Protein AF-A0A3M2RHX5-F1 (afdb_monomer_lite)

Structure (mmCIF, N/CA/C/O backbone):
data_AF-A0A3M2RHX5-F1
#
_entry.id   AF-A0A3M2RHX5-F1
#
loop_
_atom_site.group_PDB
_atom_site.id
_atom_site.type_symbol
_atom_site.label_atom_id
_atom_site.label_alt_id
_atom_site.label_comp_id
_atom_site.label_asym_id
_atom_site.label_entity_id
_atom_site.label_seq_id
_atom_site.pdbx_PDB_ins_code
_atom_site.Cartn_x
_atom_site.Cartn_y
_atom_site.Cartn_z
_atom_site.occupancy
_atom_site.B_iso_or_equiv
_atom_site.auth_seq_id
_atom_site.auth_comp_id
_atom_site.auth_asym_id
_atom_site.auth_atom_id
_atom_site.pdbx_PDB_model_num
ATOM 1 N N . MET A 1 1 ? -12.729 7.771 15.298 1.00 84.00 1 MET A N 1
ATOM 2 C CA . MET A 1 1 ? -12.762 7.543 13.837 1.00 84.00 1 MET A CA 1
ATOM 3 C C . MET A 1 1 ? -11.382 7.856 13.287 1.00 84.00 1 MET A C 1
ATOM 5 O O . MET A 1 1 ? -10.830 8.876 13.681 1.00 84.00 1 MET A O 1
ATOM 9 N N . ALA A 1 2 ? -10.827 6.993 12.439 1.00 89.31 2 ALA A N 1
ATOM 10 C CA . ALA A 1 2 ? -9.492 7.136 11.868 1.00 89.31 2 ALA A CA 1
ATOM 11 C C . ALA A 1 2 ? -9.516 6.883 10.355 1.00 89.31 2 ALA A C 1
ATOM 13 O O . ALA A 1 2 ? -10.134 5.928 9.884 1.00 89.31 2 ALA A O 1
ATOM 14 N N . PHE A 1 3 ? -8.825 7.738 9.606 1.00 90.75 3 PHE A N 1
ATOM 15 C CA . PHE A 1 3 ? -8.660 7.626 8.161 1.00 90.75 3 PHE A CA 1
ATOM 16 C C . PHE A 1 3 ? -7.204 7.842 7.790 1.00 90.75 3 PHE A C 1
ATOM 18 O O . PHE A 1 3 ? -6.525 8.665 8.404 1.00 90.75 3 PHE A O 1
ATOM 25 N N . GLY A 1 4 ? -6.742 7.152 6.752 1.00 89.94 4 GLY A N 1
ATOM 26 C CA . GLY A 1 4 ? -5.399 7.366 6.231 1.00 89.94 4 GLY A CA 1
ATOM 27 C C . GLY A 1 4 ? -5.294 7.034 4.751 1.00 89.94 4 GLY A C 1
ATOM 28 O O . GLY A 1 4 ? -5.927 6.101 4.269 1.00 89.94 4 GLY A O 1
ATOM 29 N N . ILE A 1 5 ? -4.475 7.805 4.036 1.00 90.44 5 ILE A N 1
ATOM 30 C CA . ILE A 1 5 ? -4.220 7.654 2.598 1.00 90.44 5 ILE A CA 1
ATOM 31 C C . ILE A 1 5 ? -2.762 7.247 2.410 1.00 90.44 5 ILE A C 1
ATOM 33 O O . ILE A 1 5 ? -1.889 7.749 3.124 1.00 90.44 5 ILE A O 1
ATOM 37 N N . SER A 1 6 ? -2.483 6.373 1.439 1.00 89.44 6 SER A N 1
ATOM 38 C CA . SER A 1 6 ? -1.117 5.923 1.143 1.00 89.44 6 SER A CA 1
ATOM 39 C C . SER A 1 6 ? -0.450 5.334 2.403 1.00 89.44 6 SER A C 1
ATOM 41 O O . SER A 1 6 ? -1.081 4.552 3.116 1.00 89.44 6 SER A O 1
ATOM 43 N N . SER A 1 7 ? 0.787 5.717 2.725 1.00 90.56 7 SER A N 1
ATOM 44 C CA . SER A 1 7 ? 1.500 5.284 3.936 1.00 90.56 7 SER A CA 1
ATOM 45 C C . SER A 1 7 ? 0.747 5.585 5.237 1.00 90.56 7 SER A C 1
ATOM 47 O O . SER A 1 7 ? 0.762 4.761 6.147 1.00 90.56 7 SER A O 1
ATOM 49 N N . GLY A 1 8 ? 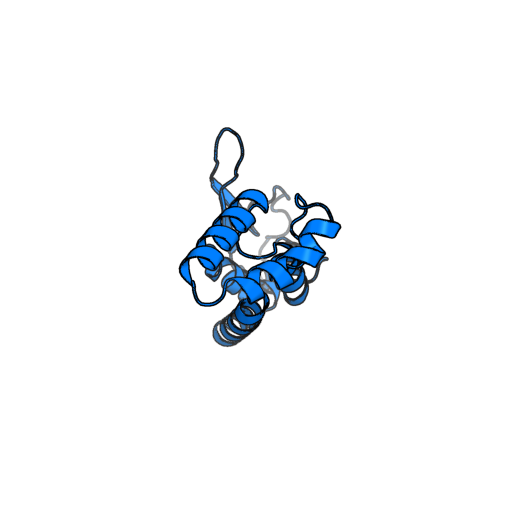0.023 6.705 5.320 1.00 91.31 8 GLY A N 1
ATOM 50 C CA . GLY A 1 8 ? -0.810 7.021 6.486 1.00 91.31 8 GLY A CA 1
ATOM 51 C C . GLY A 1 8 ? -1.967 6.035 6.668 1.00 91.31 8 GLY A C 1
ATOM 52 O O . GLY A 1 8 ? -2.335 5.713 7.793 1.00 91.31 8 GLY A O 1
ATOM 53 N N . GLY A 1 9 ? -2.505 5.502 5.567 1.00 91.75 9 GLY A N 1
ATOM 54 C CA . GLY A 1 9 ? -3.502 4.430 5.602 1.00 91.75 9 GLY A CA 1
ATOM 55 C C . GLY A 1 9 ? -2.932 3.135 6.165 1.00 91.75 9 GLY A C 1
ATOM 56 O O . GLY A 1 9 ? -3.573 2.486 6.984 1.00 91.75 9 GLY A O 1
ATOM 57 N N . LEU A 1 10 ? -1.696 2.799 5.795 1.00 91.56 10 LEU A N 1
ATOM 58 C CA . LEU A 1 10 ? -1.008 1.623 6.323 1.00 91.56 10 LEU A CA 1
ATOM 59 C C . LEU A 1 10 ? -0.728 1.740 7.829 1.00 91.56 10 LEU A C 1
ATOM 61 O O . LEU A 1 10 ? -0.952 0.777 8.557 1.00 91.56 10 LEU A O 1
ATOM 65 N N . ILE A 1 11 ? -0.318 2.921 8.303 1.00 92.62 11 ILE A N 1
ATOM 66 C CA . ILE A 1 11 ? -0.121 3.197 9.737 1.00 92.62 11 ILE A CA 1
ATOM 67 C C . ILE A 1 11 ? -1.436 3.028 10.501 1.00 92.62 11 ILE A C 1
ATOM 69 O O . ILE A 1 11 ? -1.488 2.286 11.477 1.00 92.62 11 ILE A O 1
ATOM 73 N N . VAL A 1 12 ? -2.517 3.657 10.027 1.00 91.31 12 VAL A N 1
ATOM 74 C CA . VAL A 1 12 ? -3.850 3.506 10.632 1.00 91.31 12 VAL A CA 1
ATOM 75 C C . VAL A 1 12 ? -4.276 2.035 10.636 1.00 91.31 12 VAL A C 1
ATOM 77 O O . VAL A 1 12 ? -4.777 1.538 11.642 1.00 91.31 12 VAL A O 1
ATOM 80 N N . ALA A 1 13 ? -4.046 1.312 9.542 1.00 89.19 13 ALA A N 1
ATOM 81 C CA . ALA A 1 13 ? -4.354 -0.107 9.472 1.00 89.19 13 ALA A CA 1
ATOM 82 C C . ALA A 1 13 ? -3.571 -0.915 10.522 1.00 89.19 13 ALA A C 1
ATOM 84 O O . ALA A 1 13 ? -4.186 -1.709 11.223 1.00 89.19 13 ALA A O 1
ATOM 85 N N . ASP A 1 14 ? -2.263 -0.707 10.699 1.00 90.44 14 ASP A N 1
ATOM 86 C CA . ASP A 1 14 ? -1.463 -1.445 11.696 1.00 90.44 14 ASP A CA 1
ATOM 87 C C . ASP A 1 14 ? -1.911 -1.143 13.133 1.00 90.44 14 ASP A C 1
ATOM 89 O O . ASP A 1 14 ? -2.145 -2.066 13.919 1.00 90.44 14 ASP A O 1
ATOM 93 N N . MET A 1 15 ? -2.163 0.131 13.448 1.00 89.62 15 MET A N 1
ATOM 94 C CA . MET A 1 15 ? -2.648 0.546 14.769 1.00 89.62 15 MET A CA 1
ATOM 95 C C . MET A 1 15 ? -3.945 -0.167 15.166 1.00 89.62 15 MET A C 1
ATOM 97 O O . MET A 1 15 ? -4.114 -0.604 16.306 1.00 89.62 15 MET A O 1
ATOM 101 N N . PHE A 1 16 ? -4.879 -0.310 14.226 1.00 86.88 16 PHE A N 1
ATOM 102 C CA . PHE A 1 16 ? -6.205 -0.840 14.533 1.00 86.88 16 PHE A CA 1
ATOM 103 C C . PHE A 1 16 ? -6.359 -2.338 14.239 1.00 86.88 16 PHE A C 1
ATOM 105 O O . PHE A 1 16 ? -7.152 -2.990 14.916 1.00 86.88 16 PHE A O 1
ATOM 112 N N . ILE A 1 17 ? -5.595 -2.910 13.303 1.00 81.56 17 ILE A N 1
ATOM 113 C CA . ILE A 1 17 ? -5.591 -4.354 12.993 1.00 81.56 17 ILE A CA 1
ATOM 114 C C . ILE A 1 17 ? -4.670 -5.122 13.938 1.00 81.56 17 ILE A C 1
ATOM 116 O O . ILE A 1 17 ? -5.044 -6.192 14.420 1.00 81.56 17 ILE A O 1
ATOM 120 N N . ASN A 1 18 ? -3.473 -4.598 14.192 1.00 84.62 18 ASN A N 1
ATOM 121 C CA . ASN A 1 18 ? -2.454 -5.268 14.997 1.00 84.62 18 ASN A CA 1
ATOM 122 C C . ASN A 1 18 ? -2.353 -4.707 16.420 1.00 84.62 18 ASN A C 1
ATOM 124 O O . ASN A 1 18 ? -1.768 -5.361 17.278 1.00 84.62 18 ASN A O 1
ATOM 128 N N . GLY A 1 19 ? -2.967 -3.554 16.697 1.00 87.00 19 GLY A N 1
ATOM 129 C CA . GLY A 1 19 ? -2.948 -2.945 18.028 1.00 87.00 19 GLY A CA 1
ATOM 130 C C . GLY A 1 19 ? -1.656 -2.204 18.357 1.00 87.00 19 GLY A C 1
ATOM 131 O O . GLY A 1 19 ? -1.409 -1.911 19.523 1.00 87.00 19 GLY A O 1
ATOM 132 N N . SER A 1 20 ? -0.838 -1.917 17.346 1.00 89.44 20 SER A N 1
ATOM 133 C CA . SER A 1 20 ? 0.431 -1.217 17.515 1.00 89.44 20 SER A CA 1
ATOM 134 C C . SER A 1 20 ? 0.254 0.249 17.896 1.00 89.44 20 SER A C 1
ATOM 136 O O . SER A 1 20 ? -0.745 0.889 17.556 1.00 89.44 20 SER A O 1
ATOM 138 N N . SER A 1 21 ? 1.252 0.804 18.587 1.00 93.06 21 SER A N 1
ATOM 139 C CA . SER A 1 21 ? 1.316 2.253 18.798 1.00 93.06 21 SER A CA 1
ATOM 140 C C . SER A 1 21 ? 1.634 2.974 17.483 1.00 93.06 21 SER A C 1
ATOM 142 O O . SER A 1 21 ? 2.042 2.355 16.493 1.00 93.06 21 SER A O 1
ATOM 144 N N . ILE A 1 22 ? 1.450 4.295 17.454 1.00 92.81 22 ILE A N 1
ATOM 145 C CA . ILE A 1 22 ? 1.776 5.094 16.268 1.00 92.81 22 ILE A CA 1
ATOM 146 C C . ILE A 1 22 ? 3.284 5.089 15.979 1.00 92.81 22 ILE A C 1
ATOM 148 O O . ILE A 1 22 ? 3.679 5.026 14.815 1.00 92.81 22 ILE A O 1
ATOM 152 N N . GLU A 1 23 ? 4.117 5.094 17.020 1.00 95.12 23 GLU A N 1
ATOM 153 C CA . GLU A 1 23 ? 5.577 5.012 16.923 1.00 95.12 23 GLU A CA 1
ATOM 154 C C . GLU A 1 23 ? 6.000 3.652 16.367 1.00 95.12 23 GLU A C 1
ATOM 156 O O . GLU A 1 23 ? 6.710 3.594 15.368 1.00 95.12 23 GLU A O 1
ATOM 161 N N . GLU A 1 24 ? 5.474 2.560 16.932 1.00 94.12 24 GLU A N 1
ATOM 162 C CA . GLU A 1 24 ? 5.786 1.204 16.469 1.00 94.12 24 GLU A CA 1
ATOM 163 C C . GLU A 1 24 ? 5.360 0.997 15.006 1.00 94.12 24 GLU A C 1
ATOM 165 O O . GLU A 1 24 ? 6.107 0.437 14.201 1.00 94.12 24 GLU A O 1
ATOM 170 N N . SER A 1 25 ? 4.171 1.489 14.645 1.00 93.06 25 SER A N 1
ATOM 171 C CA . SER A 1 25 ? 3.674 1.441 13.267 1.00 93.06 25 SER A CA 1
ATOM 172 C C . SER A 1 25 ? 4.594 2.234 12.332 1.00 93.06 25 SER A C 1
ATOM 174 O O . SER A 1 25 ? 4.965 1.753 11.260 1.00 93.06 25 SER A O 1
ATOM 176 N N . SER A 1 26 ? 5.003 3.438 12.742 1.00 92.81 26 SER A N 1
ATOM 177 C CA . SER A 1 26 ? 5.887 4.301 11.949 1.00 92.81 26 SER A CA 1
ATOM 178 C C . SER A 1 26 ? 7.250 3.648 11.716 1.00 92.81 26 SER A C 1
ATOM 180 O O . SER A 1 26 ? 7.694 3.576 10.569 1.00 92.81 26 SER A O 1
ATOM 182 N N . ASP A 1 27 ? 7.855 3.081 12.760 1.00 94.38 27 ASP A N 1
ATOM 183 C CA . ASP A 1 27 ? 9.142 2.385 12.677 1.00 94.38 27 ASP A CA 1
ATOM 184 C C . ASP A 1 27 ? 9.064 1.161 11.751 1.00 94.38 27 ASP A C 1
ATOM 186 O O . ASP A 1 27 ? 9.936 0.951 10.897 1.00 94.38 27 ASP A O 1
ATOM 190 N N . LYS A 1 28 ? 7.987 0.367 11.855 1.00 92.44 28 LYS A N 1
ATOM 191 C CA . LYS A 1 28 ? 7.745 -0.782 10.966 1.00 92.44 28 LYS A CA 1
ATOM 192 C C . LYS A 1 28 ? 7.655 -0.358 9.506 1.00 92.44 28 LYS A C 1
ATOM 194 O O . LYS A 1 28 ? 8.311 -0.963 8.653 1.00 92.44 28 LYS A O 1
ATOM 199 N N . PHE A 1 29 ? 6.852 0.660 9.196 1.00 91.25 29 PHE A N 1
ATOM 200 C CA . PHE A 1 29 ? 6.677 1.101 7.813 1.00 91.25 29 PHE A CA 1
ATOM 201 C C . PHE A 1 29 ? 7.910 1.820 7.264 1.00 91.25 29 PHE A C 1
ATOM 203 O O . PHE A 1 29 ? 8.198 1.662 6.077 1.00 91.25 29 PHE A O 1
ATOM 210 N N . GLU A 1 30 ? 8.692 2.517 8.092 1.00 92.19 30 GLU A N 1
ATOM 211 C CA . GLU A 1 30 ? 9.996 3.046 7.681 1.00 92.19 30 GLU A CA 1
ATOM 212 C C . GLU A 1 30 ? 10.967 1.907 7.329 1.00 92.19 30 GLU A C 1
ATOM 214 O O . GLU A 1 30 ? 11.621 1.925 6.278 1.00 92.19 30 GLU A O 1
ATOM 219 N N . ALA A 1 31 ? 11.036 0.872 8.171 1.00 90.88 31 ALA A N 1
ATOM 220 C CA . ALA A 1 31 ? 11.866 -0.299 7.913 1.00 90.88 31 ALA A CA 1
ATOM 221 C C . ALA A 1 31 ? 11.425 -1.042 6.640 1.00 90.88 31 ALA A C 1
ATOM 223 O O . ALA A 1 31 ? 12.269 -1.431 5.825 1.00 90.88 31 ALA A O 1
ATOM 224 N N . LEU A 1 32 ? 10.117 -1.199 6.417 1.00 88.94 32 LEU A N 1
ATOM 225 C CA . LEU A 1 32 ? 9.592 -1.774 5.180 1.00 88.94 32 LEU A CA 1
ATOM 226 C C . LEU A 1 32 ? 9.898 -0.910 3.960 1.00 88.94 32 LEU A C 1
ATOM 228 O O . LEU A 1 32 ? 10.286 -1.457 2.930 1.00 88.94 32 LEU A O 1
ATOM 232 N N . ALA A 1 33 ? 9.775 0.415 4.059 1.00 88.88 33 ALA A N 1
ATOM 233 C CA . ALA A 1 33 ? 10.030 1.332 2.950 1.00 88.88 33 ALA A CA 1
ATOM 234 C C . ALA A 1 33 ? 11.443 1.145 2.371 1.00 88.88 33 ALA A C 1
ATOM 236 O O . ALA A 1 33 ? 11.609 1.120 1.150 1.00 88.88 33 ALA A O 1
ATOM 237 N N . LYS A 1 34 ? 12.445 0.894 3.228 1.00 88.88 34 LYS A N 1
ATOM 238 C CA . LYS A 1 34 ? 13.838 0.602 2.823 1.00 88.88 34 LYS A CA 1
ATOM 239 C C . LYS A 1 34 ? 13.980 -0.664 1.958 1.00 88.88 34 LYS A C 1
ATOM 241 O O . LYS A 1 34 ? 14.935 -0.784 1.190 1.00 88.88 34 LYS A O 1
ATOM 246 N N . HIS A 1 35 ? 13.041 -1.601 2.062 1.00 84.19 35 HIS A N 1
ATOM 247 C CA . HIS A 1 35 ? 13.015 -2.848 1.288 1.00 84.19 35 HIS A CA 1
ATOM 248 C C . HIS A 1 35 ? 12.077 -2.754 0.079 1.00 84.19 35 HIS A C 1
ATOM 250 O O . HIS A 1 35 ? 12.385 -3.248 -1.006 1.00 84.19 35 HIS A O 1
ATOM 256 N N . VAL A 1 36 ? 10.942 -2.085 0.262 1.00 87.44 36 VAL A N 1
ATOM 257 C CA . VAL A 1 36 ? 9.911 -1.875 -0.752 1.00 87.44 36 VAL A CA 1
ATOM 258 C C . VAL A 1 36 ? 10.427 -1.001 -1.891 1.00 87.44 36 VAL A C 1
ATOM 260 O O . VAL A 1 36 ? 10.311 -1.377 -3.058 1.00 87.44 36 VAL A O 1
ATOM 263 N N . PHE A 1 37 ? 11.050 0.133 -1.566 1.00 86.88 37 PHE A N 1
ATOM 264 C CA . PHE A 1 37 ? 11.506 1.121 -2.545 1.00 86.88 37 PHE A CA 1
ATOM 265 C C . PHE A 1 37 ? 12.926 0.846 -3.050 1.00 86.88 37 PHE A C 1
ATOM 267 O O . PHE A 1 37 ? 13.715 1.756 -3.300 1.00 86.88 37 PHE A O 1
ATOM 274 N N . GLN A 1 38 ? 13.262 -0.431 -3.232 1.00 84.12 38 GLN A N 1
ATOM 275 C CA . GLN A 1 38 ? 14.483 -0.815 -3.927 1.00 84.12 38 GLN A CA 1
ATOM 276 C C . GLN A 1 38 ? 14.247 -0.761 -5.434 1.00 84.12 38 GLN A C 1
ATOM 278 O O . GLN A 1 38 ? 13.429 -1.503 -5.983 1.00 84.12 38 GLN A O 1
ATOM 283 N N . ARG A 1 39 ? 14.970 0.140 -6.110 1.00 75.56 39 ARG A N 1
ATOM 284 C CA . ARG A 1 39 ? 14.892 0.295 -7.566 1.00 75.56 39 ARG A CA 1
ATOM 285 C C . ARG A 1 39 ? 15.210 -1.034 -8.247 1.00 75.56 39 ARG A C 1
ATOM 287 O O . ARG A 1 39 ? 16.163 -1.724 -7.871 1.00 75.56 39 ARG A O 1
ATOM 294 N N . ARG A 1 40 ? 14.426 -1.381 -9.269 1.00 70.19 40 ARG A N 1
ATOM 295 C CA . ARG A 1 40 ? 14.664 -2.576 -10.083 1.00 70.19 40 ARG A CA 1
ATOM 296 C C . ARG A 1 40 ? 16.066 -2.493 -10.697 1.00 70.19 40 ARG A C 1
ATOM 298 O O . ARG A 1 40 ? 16.334 -1.623 -11.513 1.00 70.19 40 ARG A O 1
ATOM 305 N N . L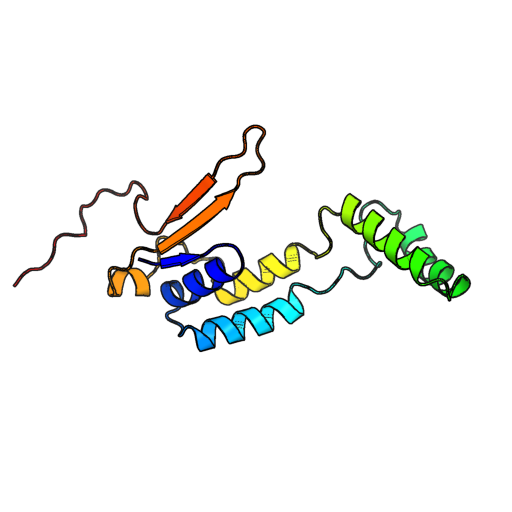YS A 1 41 ? 16.961 -3.407 -10.316 1.00 66.06 41 LYS A N 1
ATOM 306 C CA . LYS A 1 41 ? 18.242 -3.586 -11.014 1.00 66.06 41 LYS A CA 1
ATOM 307 C C . LYS A 1 41 ? 17.966 -4.309 -12.336 1.00 66.06 41 LYS A C 1
ATOM 309 O O . LYS A 1 41 ? 17.159 -5.238 -12.351 1.00 66.06 41 LYS A O 1
ATOM 314 N N . TYR A 1 42 ? 18.627 -3.876 -13.410 1.00 58.84 42 TYR A N 1
ATOM 315 C CA . TYR A 1 42 ? 18.453 -4.186 -14.846 1.00 58.84 42 TYR A CA 1
ATOM 316 C C . TYR A 1 42 ? 18.373 -5.666 -15.292 1.00 58.84 42 TYR A C 1
ATOM 318 O O . TYR A 1 42 ? 18.402 -5.967 -16.481 1.00 58.84 42 TYR A O 1
ATOM 326 N N . VAL A 1 43 ? 18.263 -6.616 -14.371 1.00 53.81 43 VAL A N 1
ATOM 327 C CA . VAL A 1 43 ? 18.483 -8.042 -14.621 1.00 53.81 43 VAL A CA 1
ATOM 328 C C . VAL A 1 43 ? 17.258 -8.742 -15.223 1.00 53.81 43 VAL A C 1
ATOM 330 O O . VAL A 1 43 ? 17.397 -9.825 -15.766 1.00 53.81 43 VAL A O 1
ATOM 333 N N . ASN A 1 44 ? 16.060 -8.148 -15.179 1.00 53.38 44 ASN A N 1
ATOM 334 C CA . ASN A 1 44 ? 14.845 -8.777 -15.718 1.00 53.38 44 ASN A CA 1
ATOM 335 C C . ASN A 1 44 ? 13.867 -7.736 -16.283 1.00 53.38 44 ASN A C 1
ATOM 337 O O . ASN A 1 44 ? 12.829 -7.441 -15.682 1.00 53.38 44 ASN A O 1
ATOM 341 N N . ALA A 1 45 ? 14.212 -7.165 -17.438 1.00 60.22 45 ALA A N 1
ATOM 342 C CA . ALA A 1 45 ? 13.243 -6.498 -18.301 1.00 60.22 45 ALA A CA 1
ATOM 343 C C . ALA A 1 45 ? 12.435 -7.586 -19.042 1.00 60.22 45 ALA A C 1
ATOM 345 O O . ALA A 1 45 ? 13.016 -8.298 -19.860 1.00 60.22 45 ALA A O 1
ATOM 346 N N . PRO A 1 46 ? 11.128 -7.759 -18.767 1.00 57.97 46 PRO A N 1
ATOM 347 C CA . PRO A 1 46 ? 10.332 -8.865 -19.315 1.00 57.97 46 PRO A CA 1
ATOM 348 C C . PRO A 1 46 ? 10.171 -8.810 -20.845 1.00 57.97 46 PRO A C 1
ATOM 350 O O . PRO A 1 46 ? 9.862 -9.819 -21.468 1.00 57.97 46 PRO A O 1
ATOM 353 N N . PHE A 1 47 ? 10.407 -7.643 -21.445 1.00 63.38 47 PHE A N 1
ATOM 354 C CA . PHE A 1 47 ? 10.326 -7.382 -22.882 1.00 63.38 47 PHE A CA 1
ATOM 355 C C . PHE A 1 47 ? 11.672 -7.520 -23.613 1.00 63.38 47 PHE A C 1
ATOM 357 O O . PHE A 1 47 ? 11.704 -7.464 -24.841 1.00 63.38 47 PHE A O 1
ATOM 364 N N . LEU A 1 48 ? 12.787 -7.682 -22.890 1.00 62.81 48 LEU A N 1
ATOM 365 C CA . LEU A 1 48 ? 14.111 -7.804 -23.496 1.00 62.81 48 LEU A CA 1
ATOM 366 C C . LEU A 1 48 ? 14.462 -9.293 -23.648 1.00 62.81 48 LEU A C 1
ATOM 368 O O . LEU A 1 48 ? 14.384 -10.039 -22.668 1.00 62.81 48 LEU A O 1
ATOM 372 N N . PRO A 1 49 ? 14.845 -9.771 -24.845 1.00 69.00 49 PRO A N 1
ATOM 373 C CA . PRO A 1 49 ? 15.214 -11.169 -25.010 1.00 69.00 49 PRO A CA 1
ATOM 374 C C . PRO A 1 49 ? 16.462 -11.483 -24.173 1.00 69.00 49 PRO A C 1
ATOM 376 O O . PRO A 1 49 ? 17.387 -10.677 -24.090 1.00 69.00 49 PRO A O 1
ATOM 379 N N . LYS A 1 50 ? 16.500 -12.679 -23.569 1.00 68.50 50 LYS A N 1
ATOM 380 C CA . LYS A 1 50 ? 17.491 -13.079 -22.544 1.00 68.50 50 LYS A CA 1
ATOM 381 C C . LYS A 1 50 ? 18.954 -12.836 -22.939 1.00 68.50 50 LYS A C 1
ATOM 383 O O . LYS A 1 50 ? 19.783 -12.564 -22.077 1.00 68.50 50 LYS A O 1
ATOM 388 N N . PHE A 1 51 ? 19.275 -12.922 -24.232 1.00 73.81 51 PHE A N 1
ATOM 389 C CA . PHE A 1 51 ? 20.624 -12.654 -24.735 1.00 73.81 51 PHE A CA 1
ATOM 390 C C . PHE A 1 51 ? 21.002 -11.165 -24.638 1.00 73.81 51 PHE A C 1
ATOM 392 O O . PHE A 1 51 ? 22.123 -10.848 -24.253 1.00 73.81 51 PHE A O 1
ATOM 399 N N . LEU A 1 52 ? 20.062 -10.249 -24.909 1.00 68.75 52 LEU A N 1
ATOM 400 C CA . LEU A 1 52 ? 20.252 -8.807 -24.726 1.00 68.75 52 LEU A CA 1
ATOM 401 C C . LEU A 1 52 ? 20.340 -8.458 -23.240 1.00 68.75 52 LEU A C 1
ATOM 403 O O . LEU A 1 52 ? 21.148 -7.616 -22.873 1.00 68.75 52 LEU A O 1
ATOM 407 N N . THR A 1 53 ? 19.584 -9.143 -22.375 1.00 66.31 53 THR A N 1
ATOM 408 C CA . THR A 1 53 ? 19.693 -8.995 -20.913 1.00 66.31 53 THR A CA 1
ATOM 409 C C . THR A 1 53 ? 21.088 -9.358 -20.401 1.00 66.31 53 THR A C 1
ATOM 411 O O . THR A 1 53 ? 21.600 -8.689 -19.509 1.00 66.31 53 THR A O 1
ATOM 414 N N . GLY A 1 54 ? 21.720 -10.386 -20.979 1.00 68.12 54 GLY A N 1
ATOM 415 C CA . GLY A 1 54 ? 23.099 -10.771 -20.659 1.00 68.12 54 GLY A CA 1
ATOM 416 C C . GLY A 1 54 ? 24.163 -9.840 -21.251 1.00 68.12 54 GLY A C 1
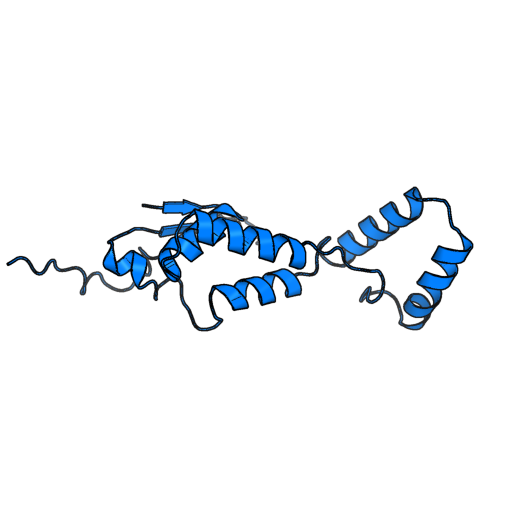ATOM 417 O O . GLY A 1 54 ? 25.238 -9.706 -20.676 1.00 68.12 54 GLY A O 1
ATOM 418 N N . LEU A 1 55 ? 23.865 -9.173 -22.370 1.00 72.38 55 LEU A N 1
ATOM 419 C CA . LEU A 1 55 ? 24.778 -8.247 -23.051 1.00 72.38 55 LEU A CA 1
ATOM 420 C C . LEU A 1 55 ? 24.682 -6.807 -22.512 1.00 72.38 55 LEU A C 1
ATOM 422 O O . LEU A 1 55 ? 25.638 -6.040 -22.614 1.00 72.38 55 LEU A O 1
ATOM 426 N N . LEU A 1 56 ? 23.550 -6.446 -21.898 1.00 70.81 56 LEU A N 1
ATOM 427 C CA . LEU A 1 56 ? 23.292 -5.117 -21.347 1.00 70.81 56 LEU A CA 1
ATOM 428 C C . LEU A 1 56 ? 24.368 -4.667 -20.340 1.00 70.81 56 LEU A C 1
ATOM 430 O O . LEU A 1 56 ? 24.883 -3.571 -20.525 1.00 70.81 56 LEU A O 1
ATOM 434 N N . PRO A 1 57 ? 24.787 -5.473 -19.340 1.00 67.19 57 PRO A N 1
ATOM 435 C CA . PRO A 1 57 ? 25.829 -5.069 -18.393 1.00 67.19 57 PRO A CA 1
ATOM 436 C C . PRO A 1 57 ? 27.160 -4.762 -19.090 1.00 67.19 57 PRO A C 1
ATOM 438 O O . PRO A 1 57 ? 27.837 -3.807 -18.730 1.00 67.19 57 PRO A O 1
ATOM 441 N N . LEU A 1 58 ? 27.490 -5.519 -20.140 1.00 69.62 58 LEU A N 1
ATOM 442 C CA . LEU A 1 58 ? 28.732 -5.381 -20.902 1.00 69.62 58 LEU A CA 1
ATOM 443 C C . LEU A 1 58 ? 28.740 -4.113 -21.776 1.00 69.62 58 LEU A C 1
ATOM 445 O O . LEU A 1 58 ? 29.765 -3.441 -21.895 1.00 69.62 58 LEU A O 1
ATOM 449 N N . LEU A 1 59 ? 27.584 -3.748 -22.348 1.00 66.69 59 LEU A N 1
ATOM 450 C CA . LEU A 1 59 ? 27.399 -2.463 -23.031 1.00 66.69 59 LEU A CA 1
ATOM 451 C C . LEU A 1 59 ? 27.443 -1.292 -22.044 1.00 66.69 59 LEU A C 1
ATOM 453 O O . LEU A 1 59 ? 28.087 -0.287 -22.315 1.00 66.69 59 LEU A O 1
ATOM 457 N N . ILE A 1 60 ? 26.792 -1.428 -20.890 1.00 63.38 60 ILE A N 1
ATOM 458 C CA . ILE A 1 60 ? 26.777 -0.415 -19.829 1.00 63.38 60 ILE A CA 1
ATOM 459 C C . ILE A 1 60 ? 28.212 -0.121 -19.347 1.00 63.38 60 ILE A C 1
ATOM 461 O O . ILE A 1 60 ? 28.587 1.048 -19.248 1.00 63.38 60 ILE A O 1
ATOM 465 N N . GLU A 1 61 ? 29.033 -1.149 -19.117 1.00 66.00 61 GLU A N 1
ATOM 466 C CA . GLU A 1 61 ? 30.438 -0.976 -18.716 1.00 66.00 61 GLU A CA 1
ATOM 467 C C . GLU A 1 61 ? 31.311 -0.374 -19.826 1.00 66.00 61 GLU A C 1
ATOM 469 O O . GLU A 1 61 ? 32.166 0.463 -19.543 1.00 66.00 61 GLU A O 1
ATOM 474 N N . SER A 1 62 ? 31.057 -0.727 -21.091 1.00 68.88 62 SER A N 1
ATOM 475 C CA . SER A 1 62 ? 31.810 -0.200 -22.242 1.00 68.88 62 SER A CA 1
ATOM 476 C C . SER A 1 62 ? 31.551 1.290 -22.522 1.00 68.88 62 SER A C 1
ATOM 478 O O . SER A 1 62 ? 32.348 1.928 -23.207 1.00 68.88 62 SER A O 1
ATOM 480 N N . PHE A 1 63 ? 30.447 1.852 -22.014 1.00 63.06 63 PHE A N 1
ATOM 481 C CA . PHE A 1 63 ? 30.015 3.238 -22.258 1.00 63.06 63 PHE A CA 1
ATOM 482 C C . PHE A 1 63 ? 30.084 4.154 -21.017 1.00 63.06 63 PHE A C 1
ATOM 484 O O . PHE A 1 63 ? 29.647 5.309 -21.076 1.00 63.06 63 PHE A O 1
ATOM 491 N N . ALA A 1 64 ? 30.633 3.697 -19.886 1.00 60.41 64 ALA A N 1
ATOM 492 C CA . ALA A 1 64 ? 30.813 4.561 -18.716 1.00 60.41 64 ALA A CA 1
ATOM 493 C C . ALA A 1 64 ? 31.928 5.602 -18.983 1.00 60.41 64 ALA A C 1
ATOM 495 O O . ALA A 1 64 ? 33.041 5.209 -19.335 1.00 60.41 64 ALA A O 1
ATOM 496 N N . PRO A 1 65 ? 31.644 6.923 -18.841 1.00 57.50 65 PRO A N 1
ATOM 497 C CA . PRO A 1 65 ? 30.934 7.491 -17.694 1.00 57.50 65 PRO A CA 1
ATOM 498 C C . PRO A 1 65 ? 29.822 8.498 -18.074 1.00 57.50 65 PRO A C 1
ATOM 500 O O . PRO A 1 65 ? 29.896 9.668 -17.699 1.00 57.50 65 PRO A O 1
ATOM 503 N N . LEU A 1 66 ? 28.774 8.087 -18.799 1.00 62.97 66 LEU A N 1
ATOM 504 C CA . LEU A 1 66 ? 27.602 8.949 -19.055 1.00 62.97 66 LEU A CA 1
ATOM 505 C C . LEU A 1 66 ? 26.412 8.610 -18.128 1.00 62.97 66 LEU A C 1
ATOM 507 O O . LEU A 1 66 ? 25.537 7.832 -18.509 1.00 62.97 66 LEU A O 1
ATOM 511 N N . PRO A 1 67 ? 26.322 9.209 -16.920 1.00 61.72 67 PRO A N 1
ATOM 512 C CA . PRO A 1 67 ? 25.243 8.949 -15.956 1.00 61.72 67 PRO A CA 1
ATOM 513 C C . PRO A 1 67 ? 23.827 9.265 -16.475 1.00 61.72 67 PRO A C 1
ATOM 515 O O . PRO A 1 67 ? 22.851 8.704 -15.979 1.00 61.72 67 PRO A O 1
ATOM 518 N N . SER A 1 68 ? 23.693 10.123 -17.490 1.00 68.75 68 SER A N 1
ATOM 519 C CA . SER A 1 68 ? 22.407 10.504 -18.089 1.00 68.75 68 SER A CA 1
ATOM 520 C C . SER A 1 68 ? 21.749 9.386 -18.906 1.00 68.75 68 SER A C 1
ATOM 522 O O . SER A 1 68 ? 20.525 9.264 -18.894 1.00 68.75 68 SER A O 1
ATOM 524 N N . LEU A 1 69 ? 22.535 8.542 -19.582 1.00 67.25 69 LEU A N 1
ATOM 525 C CA . LEU A 1 69 ? 22.009 7.435 -20.387 1.00 67.25 69 LEU A CA 1
ATOM 526 C C . LEU A 1 69 ? 21.362 6.361 -19.505 1.00 67.25 69 LEU A C 1
ATOM 528 O O . LEU A 1 69 ? 20.262 5.911 -19.812 1.00 67.25 69 LEU A O 1
ATOM 532 N N . PHE A 1 70 ? 21.975 6.021 -18.367 1.00 68.12 70 PHE A N 1
ATOM 533 C CA . PHE A 1 70 ? 21.394 5.068 -17.412 1.00 68.12 70 PHE A CA 1
ATOM 534 C C . PHE A 1 70 ? 20.054 5.552 -16.856 1.00 68.12 70 PHE A C 1
ATOM 536 O O . PHE A 1 70 ? 19.104 4.780 -16.769 1.00 68.12 70 PHE A O 1
ATOM 543 N N . TYR A 1 71 ? 19.931 6.847 -16.563 1.00 70.44 71 TYR A N 1
ATOM 544 C CA . TYR A 1 71 ? 18.672 7.412 -16.086 1.00 70.44 71 TYR A CA 1
ATOM 545 C C . TYR A 1 71 ? 17.538 7.291 -17.119 1.00 70.44 71 TYR A C 1
ATOM 547 O O . TYR A 1 71 ? 16.413 6.944 -16.760 1.00 70.44 71 TYR A O 1
ATOM 555 N N . LEU A 1 72 ? 17.832 7.522 -18.404 1.00 75.19 72 LEU A N 1
ATOM 556 C CA . LEU A 1 72 ? 16.852 7.364 -19.484 1.00 75.19 72 LEU A CA 1
ATOM 557 C C . LEU A 1 72 ? 16.447 5.903 -19.697 1.00 75.19 72 LEU A C 1
ATOM 559 O O . LEU A 1 72 ? 15.266 5.627 -19.906 1.00 75.19 72 LEU A O 1
ATOM 563 N N . VAL A 1 73 ? 17.398 4.968 -19.607 1.00 72.00 73 VAL A N 1
ATOM 564 C CA . VAL A 1 73 ? 17.091 3.532 -19.683 1.00 72.00 73 VAL A CA 1
ATOM 565 C C . VAL A 1 73 ? 16.221 3.116 -18.499 1.00 72.00 73 VAL A C 1
ATOM 567 O O . VAL A 1 73 ? 15.234 2.415 -18.704 1.00 72.00 73 VAL A O 1
ATOM 570 N N . ASP A 1 74 ? 16.511 3.583 -17.284 1.00 67.31 74 ASP A N 1
ATOM 571 C CA . ASP A 1 74 ? 15.658 3.311 -16.126 1.00 67.31 74 ASP A CA 1
ATOM 572 C C . ASP A 1 74 ? 14.237 3.865 -16.299 1.00 67.31 74 ASP A C 1
ATOM 574 O O . ASP A 1 74 ? 13.274 3.192 -15.932 1.00 67.31 74 ASP A O 1
ATOM 578 N N . ILE A 1 75 ? 14.091 5.079 -16.844 1.00 72.38 75 ILE A N 1
ATOM 579 C CA . ILE A 1 75 ? 12.771 5.650 -17.145 1.00 72.38 75 ILE A CA 1
ATOM 580 C C . ILE A 1 75 ? 12.045 4.765 -18.157 1.00 72.38 75 ILE A C 1
ATOM 582 O O . ILE A 1 75 ? 10.907 4.371 -17.900 1.00 72.38 75 ILE A O 1
ATOM 586 N N . ALA A 1 76 ? 12.703 4.403 -19.261 1.00 72.00 76 ALA A N 1
ATOM 587 C CA . ALA A 1 76 ? 12.118 3.541 -20.284 1.00 72.00 76 ALA A CA 1
ATOM 588 C C . ALA A 1 76 ? 11.692 2.188 -19.696 1.00 72.00 76 ALA A C 1
ATOM 590 O O . ALA A 1 76 ? 10.556 1.763 -19.888 1.00 72.00 76 ALA A O 1
ATOM 591 N N . VAL A 1 77 ? 12.554 1.539 -18.908 1.00 68.56 77 VAL A N 1
ATOM 592 C CA . VAL A 1 77 ? 12.221 0.282 -18.224 1.00 68.56 77 VAL A CA 1
ATOM 593 C C . VAL A 1 77 ? 11.032 0.479 -17.288 1.00 68.56 77 VAL A C 1
ATOM 595 O O . VAL A 1 77 ? 10.100 -0.312 -17.354 1.00 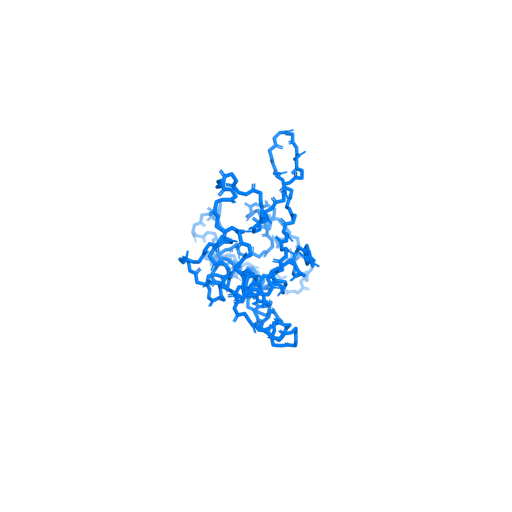68.56 77 VAL A O 1
ATOM 598 N N . SER A 1 78 ? 11.017 1.538 -16.472 1.00 66.75 78 SER A N 1
ATOM 599 C CA . SER A 1 78 ? 9.907 1.802 -15.547 1.00 66.75 78 SER A CA 1
ATOM 600 C C . SER A 1 78 ? 8.573 2.030 -16.264 1.00 66.75 78 SER A C 1
ATOM 602 O O . SER A 1 78 ? 7.548 1.543 -15.792 1.00 66.75 78 SER A O 1
ATOM 604 N N . TYR A 1 79 ? 8.597 2.688 -17.428 1.00 69.62 79 TYR A N 1
ATOM 605 C CA . TYR A 1 79 ? 7.436 2.863 -18.296 1.00 69.62 79 TYR A CA 1
ATOM 606 C C . TYR A 1 79 ? 6.910 1.519 -18.819 1.00 69.62 79 TYR A C 1
ATOM 608 O O . TYR A 1 79 ? 5.714 1.257 -18.752 1.00 69.62 79 TYR A O 1
ATOM 616 N N . PHE A 1 80 ? 7.797 0.630 -19.278 1.00 70.12 80 PHE A N 1
ATOM 617 C CA . PHE A 1 80 ? 7.399 -0.690 -19.782 1.00 70.12 80 PHE A CA 1
ATOM 618 C C . PHE A 1 80 ? 7.058 -1.708 -18.683 1.00 70.12 80 PHE A C 1
ATOM 620 O O . PHE A 1 80 ? 6.400 -2.706 -18.972 1.00 70.12 80 PHE A O 1
ATOM 627 N N . THR A 1 81 ? 7.513 -1.506 -17.443 1.00 64.56 81 THR A N 1
ATOM 628 C CA . THR A 1 81 ? 7.238 -2.415 -16.314 1.00 64.56 81 THR A CA 1
ATOM 629 C C . THR A 1 81 ? 6.195 -1.895 -15.331 1.00 64.56 81 THR A C 1
ATOM 631 O O . THR A 1 81 ? 6.133 -2.419 -14.219 1.00 64.56 81 THR A O 1
ATOM 634 N N . ASP A 1 82 ? 5.406 -0.894 -15.730 1.00 71.94 82 ASP A N 1
ATOM 635 C CA . ASP A 1 82 ? 4.299 -0.331 -14.944 1.00 71.94 82 ASP A CA 1
ATOM 636 C C . ASP A 1 82 ? 4.727 0.143 -13.537 1.00 71.94 82 ASP A C 1
ATOM 638 O O . ASP A 1 82 ? 4.037 -0.041 -12.536 1.00 71.94 82 ASP A O 1
ATOM 642 N N . GLY A 1 83 ? 5.935 0.712 -13.434 1.00 76.06 83 GLY A N 1
ATOM 643 C CA . GLY A 1 83 ? 6.451 1.252 -12.178 1.00 76.06 83 GLY A CA 1
ATOM 644 C C . GLY A 1 83 ? 7.968 1.186 -12.012 1.00 76.06 83 GLY A C 1
ATOM 645 O O . GLY A 1 83 ? 8.665 0.340 -12.575 1.00 76.06 83 GLY A O 1
ATOM 646 N N . LEU A 1 84 ? 8.483 2.091 -11.174 1.00 78.19 84 LEU A N 1
ATOM 647 C CA . LEU A 1 84 ? 9.901 2.176 -10.796 1.00 78.19 84 LEU A CA 1
ATOM 648 C C . LEU A 1 84 ? 10.329 1.055 -9.829 1.00 78.19 84 LEU A C 1
ATOM 650 O O . LEU A 1 84 ? 11.495 0.645 -9.804 1.00 78.19 84 LEU A O 1
ATOM 654 N N . TYR A 1 85 ? 9.378 0.561 -9.036 1.00 82.44 85 TYR A N 1
ATOM 655 C CA . TYR A 1 85 ? 9.594 -0.426 -7.984 1.00 82.44 85 TYR A CA 1
ATOM 656 C C . TYR A 1 85 ? 8.828 -1.712 -8.303 1.00 82.44 85 TYR A C 1
ATOM 658 O O . TYR A 1 85 ? 7.696 -1.641 -8.781 1.00 82.44 85 TYR A O 1
ATOM 666 N N . PRO A 1 86 ? 9.401 -2.899 -8.048 1.00 81.31 86 PRO A N 1
ATOM 667 C CA . PRO A 1 86 ? 8.666 -4.150 -8.195 1.00 81.31 86 PRO A CA 1
ATOM 668 C C . PRO A 1 86 ? 7.464 -4.204 -7.239 1.00 81.31 86 PRO A C 1
ATOM 670 O O . PRO A 1 86 ? 7.642 -4.156 -6.022 1.00 81.31 86 PRO A O 1
ATOM 673 N N . SER A 1 87 ? 6.251 -4.374 -7.773 1.00 82.81 87 SER A N 1
ATOM 674 C CA . SER A 1 87 ? 5.014 -4.509 -6.981 1.00 82.81 87 SER A CA 1
ATOM 675 C C . SER A 1 87 ? 5.077 -5.658 -5.971 1.00 82.81 87 SER A C 1
ATOM 677 O O . SER A 1 87 ? 4.606 -5.522 -4.845 1.00 82.81 87 SER A O 1
ATOM 679 N N . ARG A 1 88 ? 5.758 -6.754 -6.328 1.00 84.25 88 ARG A N 1
ATOM 680 C CA . ARG A 1 88 ? 5.996 -7.902 -5.444 1.00 84.25 88 ARG A CA 1
ATOM 681 C C . ARG A 1 88 ? 6.641 -7.509 -4.113 1.00 84.25 88 ARG A C 1
ATOM 683 O O . ARG A 1 88 ? 6.271 -8.061 -3.087 1.00 84.25 88 ARG A O 1
ATOM 690 N N . ASN A 1 89 ? 7.563 -6.543 -4.106 1.00 87.81 89 ASN A N 1
ATOM 691 C CA . ASN A 1 89 ? 8.208 -6.116 -2.864 1.00 87.81 89 ASN A CA 1
ATOM 692 C C . ASN A 1 89 ? 7.195 -5.452 -1.920 1.00 87.81 89 ASN A C 1
ATOM 694 O O . ASN A 1 89 ? 7.252 -5.685 -0.716 1.00 87.81 89 ASN A O 1
ATOM 698 N N . MET A 1 90 ? 6.267 -4.649 -2.461 1.00 87.88 90 MET A N 1
ATOM 699 C CA . MET A 1 90 ? 5.167 -4.056 -1.689 1.00 87.88 90 MET A CA 1
ATOM 700 C C . MET A 1 90 ? 4.221 -5.132 -1.167 1.00 87.88 90 MET A C 1
ATOM 702 O O . MET A 1 90 ? 3.891 -5.135 0.013 1.00 87.88 90 MET A O 1
ATOM 706 N N . GLU A 1 91 ? 3.808 -6.059 -2.028 1.00 88.31 91 GLU A N 1
ATOM 707 C CA . GLU A 1 91 ? 2.874 -7.123 -1.663 1.00 88.31 91 GLU A CA 1
ATOM 708 C C . GLU A 1 91 ? 3.448 -8.044 -0.575 1.00 88.31 91 GLU A C 1
ATOM 710 O O . GLU A 1 91 ? 2.790 -8.287 0.436 1.00 88.31 91 GLU A O 1
ATOM 715 N N . ASP A 1 92 ? 4.692 -8.502 -0.739 1.00 89.00 92 ASP A N 1
ATOM 716 C CA . ASP A 1 92 ? 5.376 -9.360 0.232 1.00 89.00 92 ASP A CA 1
ATOM 717 C C . ASP A 1 92 ? 5.567 -8.630 1.576 1.00 89.00 92 ASP A C 1
ATOM 719 O O . ASP A 1 92 ? 5.379 -9.221 2.642 1.00 89.00 92 ASP A O 1
ATOM 723 N N . ALA A 1 93 ? 5.880 -7.330 1.545 1.00 89.31 93 ALA A N 1
ATOM 724 C CA . ALA A 1 93 ? 6.005 -6.496 2.739 1.00 89.31 93 ALA A CA 1
ATOM 725 C C . ALA A 1 93 ? 4.670 -6.327 3.483 1.00 89.31 93 ALA A C 1
ATOM 727 O O . ALA A 1 93 ? 4.615 -6.507 4.702 1.00 89.31 93 ALA A O 1
ATOM 728 N N . LEU A 1 94 ? 3.586 -6.037 2.758 1.00 89.88 94 LEU A N 1
ATOM 729 C CA . LEU A 1 94 ? 2.249 -5.886 3.335 1.00 89.88 94 LEU A CA 1
ATOM 730 C C . LEU A 1 94 ? 1.732 -7.207 3.911 1.00 89.88 94 LEU A C 1
ATOM 732 O O . LEU A 1 94 ? 1.231 -7.220 5.034 1.00 89.88 94 LEU A O 1
ATOM 736 N N . LYS A 1 95 ? 1.924 -8.331 3.207 1.00 89.50 95 LYS A N 1
ATOM 737 C CA . LYS A 1 95 ? 1.581 -9.669 3.721 1.00 89.50 95 LYS A CA 1
ATOM 738 C C . LYS A 1 95 ? 2.317 -9.994 5.016 1.00 89.50 95 LYS A C 1
ATOM 740 O O . LYS A 1 95 ? 1.752 -10.652 5.884 1.00 89.50 95 LYS A O 1
ATOM 745 N N . ARG A 1 96 ? 3.557 -9.524 5.167 1.00 88.00 96 ARG A N 1
ATOM 746 C CA . ARG A 1 96 ? 4.360 -9.756 6.372 1.00 88.00 96 ARG A CA 1
ATOM 747 C C . ARG A 1 96 ? 3.820 -9.023 7.602 1.00 88.00 96 ARG A C 1
ATOM 749 O O . ARG A 1 96 ? 3.927 -9.564 8.695 1.00 88.00 96 ARG A O 1
ATOM 756 N N . ILE A 1 97 ? 3.248 -7.828 7.429 1.00 86.88 97 ILE A N 1
ATOM 757 C CA . ILE A 1 97 ? 2.649 -7.051 8.529 1.00 86.88 97 ILE A CA 1
ATOM 758 C C . ILE A 1 97 ? 1.217 -7.488 8.813 1.00 86.88 97 ILE A C 1
ATOM 760 O O . ILE A 1 97 ? 0.846 -7.699 9.966 1.00 86.88 97 ILE A O 1
ATOM 764 N N . PHE A 1 98 ? 0.397 -7.611 7.773 1.00 86.00 98 PHE A N 1
ATOM 765 C CA . PHE A 1 98 ? -1.039 -7.800 7.951 1.00 86.00 98 PHE A CA 1
ATOM 766 C C . PHE A 1 98 ? -1.456 -9.266 8.003 1.00 86.00 98 PHE A C 1
ATOM 768 O O . PHE A 1 98 ? -2.556 -9.551 8.456 1.00 86.00 98 PHE A O 1
ATOM 775 N N . SER A 1 99 ? -0.567 -10.199 7.648 1.00 83.12 99 SER A N 1
ATOM 776 C CA . SER A 1 99 ? -0.883 -11.609 7.382 1.00 83.12 99 SER A CA 1
ATOM 777 C C . SER A 1 99 ? -1.871 -11.775 6.212 1.00 83.12 99 SER A C 1
ATOM 779 O O . SER A 1 99 ? -2.813 -10.999 6.070 1.00 83.12 99 SER A O 1
ATOM 781 N N . PRO A 1 100 ? -1.698 -12.789 5.350 1.00 77.62 100 PRO A N 1
ATOM 782 C CA . PRO A 1 100 ? -2.570 -12.979 4.187 1.00 77.62 100 PRO A CA 1
ATOM 783 C C . PRO A 1 100 ? -4.029 -13.295 4.560 1.00 77.62 100 PRO A C 1
ATOM 785 O O . PRO A 1 100 ? -4.926 -13.031 3.767 1.00 77.62 100 PRO A O 1
ATOM 788 N N . ASP A 1 101 ? -4.266 -13.813 5.767 1.00 75.75 101 ASP A N 1
ATOM 789 C CA . ASP A 1 101 ? -5.578 -14.305 6.200 1.00 75.75 101 ASP A CA 1
ATOM 790 C C . ASP A 1 101 ? -6.408 -13.264 6.972 1.00 75.75 101 ASP A C 1
ATOM 792 O O . ASP A 1 101 ? -7.528 -13.556 7.400 1.00 75.75 101 ASP A O 1
ATOM 796 N N . ARG A 1 102 ? -5.887 -12.046 7.190 1.00 71.81 102 ARG A N 1
ATOM 797 C CA . ARG A 1 102 ? -6.628 -11.006 7.918 1.00 71.81 102 ARG A CA 1
ATOM 798 C C . ARG A 1 102 ? -7.462 -10.151 6.977 1.00 71.81 102 ARG A C 1
ATOM 800 O O . ARG A 1 102 ? -6.980 -9.588 6.001 1.00 71.81 102 ARG A O 1
ATOM 807 N N . SER A 1 103 ? -8.730 -10.002 7.342 1.00 70.44 103 SER A N 1
ATOM 808 C CA . SER A 1 103 ? -9.679 -9.111 6.680 1.00 70.44 103 SER A CA 1
ATOM 809 C C . SER A 1 103 ? -9.803 -7.785 7.431 1.00 70.44 103 SER A C 1
ATOM 811 O O . SER A 1 103 ? -9.734 -7.753 8.660 1.00 70.44 103 SER A O 1
ATOM 813 N N . MET A 1 104 ? -10.111 -6.705 6.705 1.00 66.38 104 MET A N 1
ATOM 814 C CA . MET A 1 104 ? -10.538 -5.419 7.281 1.00 66.38 104 MET A CA 1
ATOM 815 C C . MET A 1 104 ? -11.840 -5.501 8.096 1.00 66.38 104 MET A C 1
ATOM 817 O O . MET A 1 104 ? -12.222 -4.527 8.737 1.00 66.38 104 MET A O 1
ATOM 821 N N . LEU A 1 105 ? -12.535 -6.638 8.079 1.00 64.12 105 LEU A N 1
ATOM 822 C CA . LEU A 1 105 ? -13.683 -6.903 8.951 1.00 64.12 105 LEU A CA 1
ATOM 823 C C . LEU A 1 105 ? -13.297 -7.712 10.200 1.00 64.12 105 LEU A C 1
ATOM 825 O O . LEU A 1 105 ? -14.047 -7.737 11.167 1.00 64.12 105 LEU A O 1
ATOM 829 N N . GLY A 1 106 ? -12.114 -8.334 10.214 1.00 58.09 106 GLY A N 1
ATOM 830 C CA . GLY A 1 106 ? -11.570 -9.089 11.349 1.00 58.09 106 GLY A CA 1
ATOM 831 C C . GLY A 1 106 ? -10.776 -8.227 12.334 1.00 58.09 106 GLY A C 1
ATOM 832 O O . GLY A 1 106 ? -9.864 -8.727 12.989 1.00 58.09 106 GLY A O 1
ATOM 833 N N . ILE A 1 107 ? -11.063 -6.922 12.398 1.00 63.28 107 ILE A N 1
ATOM 834 C CA . ILE A 1 107 ? -10.281 -5.944 13.161 1.00 63.28 107 ILE A CA 1
ATOM 835 C C . ILE A 1 107 ? -10.644 -6.036 14.643 1.00 63.28 107 ILE A C 1
ATOM 837 O O . ILE A 1 107 ? -11.577 -5.387 15.123 1.00 63.28 107 ILE A O 1
ATOM 841 N N . THR A 1 108 ? -9.893 -6.845 15.381 1.00 62.22 108 THR A N 1
ATOM 842 C CA . THR A 1 108 ? -10.126 -7.102 16.807 1.00 62.22 108 THR A CA 1
ATOM 843 C C . THR A 1 108 ? -9.978 -5.841 17.658 1.00 62.22 108 THR A C 1
ATOM 845 O O . THR A 1 108 ? -10.843 -5.569 18.489 1.00 62.22 108 THR A O 1
ATOM 848 N N . ASN A 1 109 ? -8.951 -5.018 17.418 1.00 65.56 109 ASN A N 1
ATOM 849 C CA . ASN A 1 109 ? -8.676 -3.854 18.268 1.00 65.56 109 ASN A CA 1
ATOM 850 C C . ASN A 1 109 ? -9.618 -2.664 17.993 1.00 65.56 109 ASN A C 1
ATOM 852 O O . ASN A 1 109 ? -10.057 -1.976 18.917 1.00 65.56 109 ASN A O 1
ATOM 856 N N . ALA A 1 110 ? -9.999 -2.438 16.732 1.00 63.09 110 ALA A N 1
ATOM 857 C CA . ALA A 1 110 ? -11.030 -1.451 16.403 1.00 63.09 110 ALA A CA 1
ATOM 858 C C . ALA A 1 110 ? -12.403 -1.841 16.960 1.00 63.09 110 ALA A C 1
ATOM 860 O O . ALA A 1 110 ? -13.114 -0.974 17.456 1.00 63.09 110 ALA A O 1
ATOM 861 N N . THR A 1 111 ? -12.756 -3.131 16.929 1.00 66.00 111 THR A N 1
ATOM 862 C CA . THR A 1 111 ? -14.015 -3.623 17.513 1.00 66.00 111 THR A CA 1
ATOM 863 C C . THR A 1 111 ? -14.019 -3.441 19.031 1.00 66.00 111 THR A C 1
ATOM 865 O O . THR A 1 111 ? -14.993 -2.936 19.579 1.00 66.00 111 THR A O 1
ATOM 868 N N . ALA A 1 112 ? -12.905 -3.757 19.703 1.00 67.81 112 ALA A N 1
ATOM 869 C CA . ALA A 1 112 ? -12.761 -3.576 21.149 1.00 67.81 112 ALA A CA 1
ATOM 870 C C . ALA A 1 112 ? -12.875 -2.107 21.596 1.00 67.81 112 ALA A C 1
ATOM 872 O O . ALA A 1 112 ? -13.360 -1.829 22.689 1.00 67.81 112 ALA A O 1
ATOM 873 N N . THR A 1 113 ? -12.448 -1.163 20.754 1.00 73.19 113 THR A N 1
ATOM 874 C CA . THR A 1 113 ? -12.479 0.281 21.053 1.00 73.19 113 THR A CA 1
ATOM 875 C C . THR A 1 113 ? -13.679 1.013 20.446 1.00 73.19 113 THR A C 1
ATOM 877 O O . THR A 1 113 ? -13.823 2.216 20.655 1.00 73.19 113 THR A O 1
ATOM 880 N N . GLY A 1 114 ? -14.526 0.329 19.668 1.00 78.25 114 GLY A N 1
ATOM 881 C CA . GLY A 1 114 ? -15.604 0.959 18.897 1.00 78.25 114 GLY A CA 1
ATOM 882 C C . GLY A 1 114 ? -15.107 1.937 17.820 1.00 78.25 114 GLY A C 1
ATOM 883 O O . GLY A 1 114 ? -15.832 2.849 17.419 1.00 78.25 114 GLY A O 1
ATOM 884 N N . THR A 1 115 ? -13.860 1.801 17.359 1.00 83.31 115 THR A N 1
ATOM 885 C CA . THR A 1 115 ? -13.255 2.758 16.426 1.00 83.31 115 THR A CA 1
ATOM 886 C C . THR A 1 115 ? -13.654 2.473 14.978 1.00 83.31 115 THR A C 1
ATOM 888 O O . THR A 1 115 ? -13.396 1.404 14.431 1.00 83.31 115 THR A O 1
ATOM 891 N N . LEU A 1 116 ? -14.217 3.481 14.312 1.00 86.56 116 LEU A N 1
ATOM 892 C CA . LEU A 1 116 ? -14.474 3.463 12.868 1.00 86.56 116 LEU A CA 1
ATOM 893 C C . LEU A 1 116 ? -13.185 3.759 12.088 1.00 86.56 116 LEU A C 1
ATOM 895 O O . LEU A 1 116 ? -12.574 4.809 12.310 1.00 86.56 116 LEU A O 1
ATOM 899 N N . VAL A 1 117 ? -12.793 2.864 11.182 1.00 86.62 117 VAL A N 1
ATOM 900 C CA . VAL A 1 117 ? -11.569 2.931 10.368 1.00 86.62 117 VAL A CA 1
ATOM 901 C C . VAL A 1 117 ? -11.928 2.910 8.886 1.00 86.62 117 VAL A C 1
ATOM 903 O O . VAL A 1 117 ? -12.718 2.067 8.455 1.00 86.62 117 VAL A O 1
ATOM 906 N N . GLY A 1 118 ? -11.329 3.814 8.107 1.00 88.38 118 GLY A N 1
ATOM 907 C CA . GLY A 1 118 ? -11.512 3.892 6.659 1.00 88.38 118 GLY A CA 1
ATOM 908 C C . GLY A 1 118 ? -10.211 4.126 5.883 1.00 88.38 118 GLY A C 1
ATOM 909 O O . GLY A 1 118 ? -9.356 4.914 6.285 1.00 88.38 118 GLY A O 1
ATOM 910 N N . LEU A 1 119 ? -10.087 3.463 4.736 1.00 90.62 119 LEU A N 1
ATOM 911 C CA . LEU A 1 119 ? -8.973 3.548 3.795 1.00 90.62 119 LEU A CA 1
ATOM 912 C C . LEU A 1 119 ? -9.523 3.944 2.416 1.00 90.62 119 LEU A C 1
ATOM 914 O O . LEU A 1 119 ? -10.081 3.097 1.713 1.00 90.62 119 LEU A O 1
ATOM 918 N N . PRO A 1 120 ? -9.428 5.223 2.021 1.00 90.94 120 PRO A N 1
ATOM 919 C CA . PRO A 1 120 ? -9.816 5.653 0.690 1.00 90.94 120 PRO A CA 1
ATOM 920 C C . PRO A 1 120 ? -8.793 5.188 -0.355 1.00 90.94 120 PRO A C 1
ATOM 922 O O . PRO A 1 120 ? -7.580 5.257 -0.147 1.00 90.94 120 PRO A O 1
ATOM 925 N N . ALA A 1 121 ? -9.295 4.762 -1.506 1.00 90.12 121 ALA A N 1
ATOM 926 C CA . ALA A 1 121 ? -8.528 4.362 -2.675 1.00 90.12 121 ALA A CA 1
ATOM 927 C C . ALA A 1 121 ? -9.227 4.848 -3.950 1.00 90.12 121 ALA A C 1
ATOM 929 O O . ALA A 1 121 ? -10.450 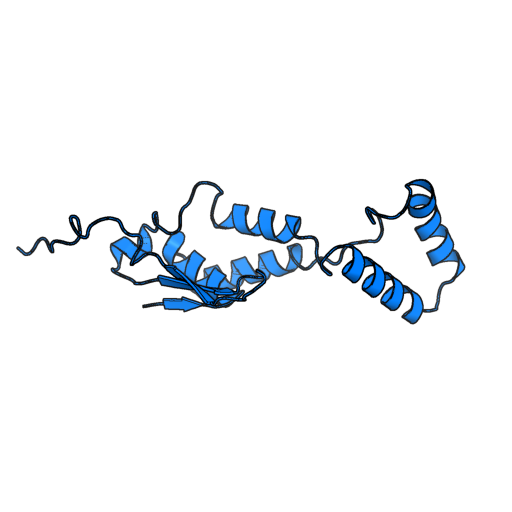4.968 -3.997 1.00 90.12 121 ALA A O 1
ATOM 930 N N . ALA A 1 122 ? -8.458 5.113 -5.002 1.00 89.81 122 ALA A N 1
ATOM 931 C CA . ALA A 1 122 ? -9.005 5.429 -6.317 1.00 89.81 122 ALA A CA 1
ATOM 932 C C . ALA A 1 122 ? -8.955 4.190 -7.217 1.00 89.81 122 ALA A C 1
ATOM 934 O O . ALA A 1 122 ? -7.938 3.495 -7.252 1.00 89.81 122 ALA A O 1
ATOM 935 N N . THR A 1 123 ? -10.033 3.919 -7.954 1.00 87.06 123 THR A N 1
ATOM 936 C CA . THR A 1 123 ? -9.993 2.925 -9.033 1.00 87.06 123 THR A CA 1
ATOM 937 C C . THR A 1 123 ? -9.334 3.489 -10.278 1.00 87.06 123 THR A C 1
ATOM 939 O O . THR A 1 123 ? -9.418 4.681 -10.564 1.00 87.06 123 THR A O 1
ATOM 942 N N . VAL A 1 124 ? -8.723 2.590 -11.042 1.00 82.94 124 VAL A N 1
ATOM 943 C CA . VAL A 1 124 ? -8.129 2.871 -12.354 1.00 82.94 124 VAL A CA 1
ATOM 944 C C . VAL A 1 124 ? -9.004 2.347 -13.505 1.00 82.94 124 VAL A C 1
ATOM 946 O O . VAL A 1 124 ? -8.489 2.040 -14.573 1.00 82.94 124 VAL A O 1
ATOM 949 N N . ASP A 1 125 ? -10.322 2.208 -13.291 1.00 83.44 125 ASP A N 1
ATOM 950 C CA . ASP A 1 125 ? -11.261 1.831 -14.362 1.00 83.44 125 ASP A CA 1
ATOM 951 C C . ASP A 1 125 ? -11.569 3.014 -15.303 1.00 83.44 125 ASP A C 1
ATOM 953 O O . ASP A 1 125 ? -11.181 4.149 -15.023 1.00 83.44 125 ASP A O 1
ATOM 957 N N . GLU A 1 126 ? -12.264 2.757 -16.421 1.00 81.50 126 GLU A N 1
ATOM 958 C CA . GLU A 1 126 ? -12.634 3.770 -17.431 1.00 81.50 126 GLU A CA 1
ATOM 959 C C . GLU A 1 126 ? -13.297 5.029 -16.838 1.00 81.50 126 GLU A C 1
ATOM 961 O O . GLU A 1 126 ? -13.218 6.117 -17.413 1.00 81.50 126 GLU A O 1
ATOM 966 N N . LYS A 1 127 ? -13.949 4.899 -15.681 1.00 88.00 127 LYS A N 1
ATOM 967 C CA . LYS A 1 127 ? -14.529 5.970 -14.875 1.00 88.00 127 LYS A CA 1
ATOM 968 C C . LYS A 1 127 ? -13.955 5.889 -13.455 1.00 88.00 127 LYS A C 1
ATOM 970 O O . LYS A 1 127 ? -14.564 5.246 -12.597 1.00 88.00 127 LYS A O 1
ATOM 975 N N . PRO A 1 128 ? -12.840 6.587 -13.172 1.00 83.94 128 PRO A N 1
ATOM 976 C CA . PRO A 1 128 ? -12.217 6.586 -11.856 1.00 83.94 128 PRO A CA 1
ATOM 977 C C . PRO A 1 128 ? -13.218 6.944 -10.758 1.00 83.94 128 PRO A C 1
ATOM 979 O O . PRO A 1 128 ? -13.918 7.958 -10.835 1.00 83.94 128 PRO A O 1
ATOM 982 N N . LYS A 1 129 ? -13.282 6.113 -9.720 1.00 89.75 129 LYS A N 1
ATOM 983 C CA . LYS A 1 129 ? -14.133 6.329 -8.548 1.00 89.75 129 LYS A CA 1
ATOM 984 C C . LYS A 1 129 ? -13.291 6.320 -7.289 1.00 89.75 129 LYS A C 1
ATOM 986 O O . LYS A 1 129 ? -12.382 5.507 -7.134 1.00 89.75 129 LYS A O 1
ATOM 991 N N . CYS A 1 130 ? -13.649 7.201 -6.364 1.00 87.56 130 CYS A N 1
ATOM 992 C CA . CYS A 1 130 ? -13.206 7.091 -4.985 1.00 87.56 130 CYS A CA 1
ATOM 993 C C . CYS A 1 130 ? -13.967 5.932 -4.328 1.00 87.56 130 CYS A C 1
ATOM 995 O O . CYS A 1 130 ? -15.197 5.956 -4.260 1.00 87.56 130 CYS A O 1
ATOM 997 N N . GLN A 1 131 ? -13.239 4.918 -3.877 1.00 88.50 131 GLN A N 1
ATOM 998 C CA . GLN A 1 131 ? -13.743 3.844 -3.032 1.00 88.50 131 GLN A CA 1
ATOM 999 C C . GLN A 1 131 ? -13.201 4.021 -1.619 1.00 88.50 131 GLN A C 1
ATOM 1001 O O . GLN A 1 131 ? -12.058 4.423 -1.432 1.00 88.50 131 GLN A O 1
ATOM 1006 N N . ILE A 1 132 ? -14.016 3.707 -0.617 1.00 88.69 132 ILE A N 1
ATOM 1007 C CA . ILE A 1 132 ? -13.600 3.715 0.785 1.00 88.69 132 ILE A CA 1
ATOM 1008 C C . ILE A 1 132 ? -13.746 2.293 1.300 1.00 88.69 132 ILE A C 1
ATOM 1010 O O . ILE A 1 132 ? -14.856 1.768 1.366 1.00 88.69 132 ILE A O 1
ATOM 1014 N N . PHE A 1 133 ? -12.627 1.682 1.671 1.00 86.94 133 PHE A N 1
ATOM 1015 C CA . PHE A 1 133 ? -12.639 0.428 2.406 1.00 86.94 133 PHE A CA 1
ATOM 1016 C C . PHE A 1 133 ? -12.773 0.749 3.887 1.00 86.94 133 PHE A C 1
ATOM 1018 O O . PHE A 1 133 ? -11.924 1.440 4.443 1.00 86.94 133 PHE A O 1
ATOM 1025 N N . SER A 1 134 ? -13.830 0.279 4.536 1.00 86.62 134 SER A N 1
ATOM 1026 C CA . SER A 1 134 ? -14.085 0.570 5.945 1.00 86.62 134 SER A CA 1
ATOM 1027 C C . SER A 1 134 ? -14.447 -0.679 6.733 1.00 86.62 134 SER A C 1
ATOM 1029 O O . SER A 1 134 ? -14.982 -1.643 6.190 1.00 86.62 134 SER A O 1
ATOM 1031 N N . ASN A 1 135 ? -14.174 -0.645 8.039 1.00 82.88 135 ASN A N 1
ATOM 1032 C CA . ASN A 1 135 ? -14.623 -1.684 8.974 1.00 82.88 135 ASN A CA 1
ATOM 1033 C C . ASN A 1 135 ? -16.101 -1.533 9.378 1.00 82.88 135 ASN A C 1
ATOM 1035 O O . ASN A 1 135 ? -16.626 -2.340 10.138 1.00 82.88 135 ASN A O 1
ATOM 1039 N N . TYR A 1 136 ? -16.764 -0.499 8.870 1.00 74.69 136 TYR A N 1
ATOM 1040 C CA . TYR A 1 136 ? -18.188 -0.244 9.011 1.00 74.69 136 TYR A CA 1
ATOM 1041 C C . TYR A 1 136 ? -18.839 -0.216 7.624 1.00 74.69 136 TYR A C 1
ATOM 1043 O O . TYR A 1 136 ? -18.152 -0.021 6.621 1.00 74.69 136 TYR A O 1
ATOM 1051 N N . ASN A 1 137 ? -20.162 -0.389 7.563 1.00 69.88 137 ASN A N 1
ATOM 1052 C CA . ASN A 1 137 ? -20.946 -0.366 6.320 1.00 69.88 137 ASN A CA 1
ATOM 1053 C C . ASN A 1 137 ? -20.706 -1.558 5.358 1.00 69.88 137 ASN A C 1
ATOM 1055 O O . ASN A 1 137 ? -20.891 -1.437 4.151 1.00 69.88 137 ASN A O 1
ATOM 1059 N N . SER A 1 138 ? -20.320 -2.727 5.883 1.00 60.19 138 SER A N 1
ATOM 1060 C CA . SER A 1 138 ? -20.029 -3.954 5.115 1.00 60.19 138 SER A CA 1
ATOM 1061 C C . SER A 1 138 ? -21.260 -4.794 4.732 1.00 60.19 138 SER A C 1
ATOM 1063 O O . SER A 1 138 ? -21.119 -5.923 4.269 1.00 60.19 138 SER A O 1
ATOM 1065 N N . GLY A 1 139 ? -22.476 -4.268 4.904 1.00 53.00 139 GLY A N 1
ATOM 1066 C CA . GLY A 1 139 ? -23.718 -4.956 4.528 1.00 53.00 139 GLY A CA 1
ATOM 1067 C C . GLY A 1 139 ? -24.104 -6.149 5.413 1.00 53.00 139 GLY A C 1
ATOM 1068 O O . GLY A 1 139 ? -25.105 -6.804 5.133 1.00 53.00 139 GLY A O 1
ATOM 1069 N N . VAL A 1 140 ? -23.362 -6.431 6.490 1.00 49.72 140 VAL A N 1
ATOM 1070 C CA . VAL A 1 140 ? -23.800 -7.382 7.522 1.00 49.72 140 VAL A CA 1
ATOM 1071 C C . VAL A 1 140 ? -24.800 -6.656 8.431 1.00 49.72 140 VAL A C 1
ATOM 1073 O O . VAL A 1 140 ? -24.461 -5.579 8.926 1.00 49.72 140 VAL A O 1
ATOM 1076 N N . PRO A 1 141 ? -26.022 -7.187 8.638 1.00 40.00 141 PRO A N 1
ATOM 1077 C CA . PRO A 1 141 ? -27.025 -6.541 9.471 1.00 40.00 141 PRO A CA 1
ATOM 1078 C C . PRO A 1 141 ? -26.480 -6.237 10.863 1.00 40.00 141 PRO A C 1
ATOM 1080 O O . PRO A 1 141 ? -25.774 -7.047 11.462 1.00 40.00 141 PRO A O 1
ATOM 1083 N N . GLU A 1 142 ? -26.879 -5.079 11.367 1.00 46.94 142 GLU A N 1
ATOM 1084 C CA . GLU A 1 142 ? -26.572 -4.444 12.652 1.00 46.94 142 GLU A CA 1
ATOM 1085 C C . GLU A 1 142 ? -27.058 -5.245 13.888 1.00 46.94 142 GLU A C 1
ATOM 1087 O O . GLU A 1 142 ? -27.450 -4.682 14.902 1.00 46.94 142 GLU A O 1
ATOM 1092 N N . LEU A 1 143 ? -27.073 -6.580 13.828 1.00 43.59 143 LEU A N 1
ATOM 1093 C CA . LEU A 1 143 ? -27.647 -7.462 14.850 1.00 43.59 143 LEU A CA 1
ATOM 1094 C C . LEU A 1 143 ? -26.684 -7.832 15.992 1.00 43.59 143 LEU A C 1
ATOM 1096 O O . LEU A 1 143 ? -27.082 -8.561 16.895 1.00 43.59 143 LEU A O 1
ATOM 1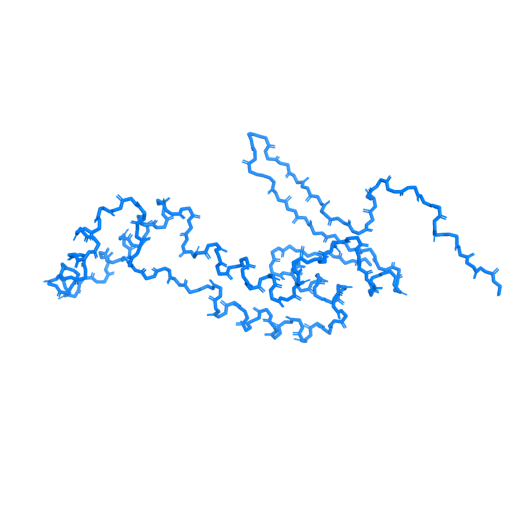100 N N . TYR A 1 144 ? -25.452 -7.316 16.002 1.00 46.62 144 TYR A N 1
ATOM 1101 C CA . TYR A 1 144 ? -24.472 -7.595 17.068 1.00 46.62 144 TYR A CA 1
ATOM 1102 C C . TYR A 1 144 ? -23.946 -6.352 17.801 1.00 46.62 144 TYR A C 1
ATOM 1104 O O . TYR A 1 144 ? -23.064 -6.479 18.645 1.00 46.62 144 TYR A O 1
ATOM 1112 N N . LEU A 1 145 ? -24.500 -5.163 17.536 1.00 46.47 145 LEU A N 1
ATOM 1113 C CA . LEU A 1 145 ? -24.171 -3.922 18.256 1.00 46.47 145 LEU A CA 1
ATOM 1114 C C . LEU A 1 145 ? -25.298 -3.473 19.197 1.00 46.47 145 LEU A C 1
ATOM 1116 O O . LEU A 1 145 ? -25.506 -2.280 19.407 1.00 46.47 145 LEU A O 1
ATOM 1120 N N . LEU A 1 146 ? -26.019 -4.420 19.808 1.00 36.97 146 LEU A N 1
ATOM 1121 C CA . LEU A 1 146 ? -26.784 -4.076 21.003 1.00 36.97 146 LEU A CA 1
ATOM 1122 C C . LEU A 1 146 ? -25.796 -3.795 22.146 1.00 36.97 146 LEU A C 1
ATOM 1124 O O . LEU A 1 146 ? -24.962 -4.654 22.447 1.00 36.97 146 LEU A O 1
ATOM 1128 N N . PRO A 1 147 ? -25.877 -2.628 22.805 1.00 45.31 147 PRO A N 1
ATOM 1129 C CA . PRO A 1 147 ? -25.140 -2.402 24.032 1.00 45.31 147 PRO A CA 1
ATOM 1130 C C . PRO A 1 147 ? -25.714 -3.352 25.085 1.00 45.31 147 PRO A C 1
ATOM 1132 O O . PRO A 1 147 ? -26.899 -3.280 25.414 1.00 45.31 147 PRO A O 1
ATOM 1135 N N . LEU A 1 148 ? -24.884 -4.241 25.632 1.00 41.09 148 LEU A N 1
ATOM 1136 C CA . LEU A 1 148 ? -25.180 -4.871 26.916 1.00 41.09 148 LEU A CA 1
ATOM 1137 C C . LEU A 1 148 ? -25.064 -3.782 27.987 1.00 41.09 148 LEU A C 1
ATOM 1139 O O . LEU A 1 148 ? -24.021 -3.589 28.603 1.00 41.09 148 LEU A O 1
ATOM 1143 N N . GLY A 1 149 ? -26.138 -3.011 28.131 1.00 50.84 149 GLY A N 1
ATOM 1144 C CA . GLY A 1 149 ? -26.394 -2.198 29.303 1.00 50.84 149 GLY A CA 1
ATOM 1145 C C . GLY A 1 149 ? -27.005 -3.074 30.388 1.00 50.84 149 GLY A C 1
ATOM 1146 O O . GLY A 1 149 ? -28.182 -3.413 30.295 1.00 50.84 149 GLY A O 1
ATOM 1147 N N . MET A 1 150 ? -26.186 -3.443 31.373 1.00 36.56 150 MET A N 1
ATOM 1148 C CA . MET A 1 150 ? -26.435 -3.349 32.820 1.00 36.56 150 MET A CA 1
ATOM 1149 C C . MET A 1 150 ? -25.268 -3.965 33.587 1.00 36.56 150 MET A C 1
ATOM 1151 O O . MET A 1 150 ? -24.948 -5.144 33.324 1.00 36.56 150 MET A O 1
#

Secondary structure (DSSP, 8-state):
-EE--THHHHHHHHHHHT---HHHHHHHHHHHHHHHT----TT--TTS-HHHHHHHHHHHHHTTT-HHHHHHHHHHHHHHTTSSS-HHHHHHHHHHHH-TT--TT--HHHHHHT--EEEEEE--SSS--EEEEESS-SS--STT------

Organism: NCBI:txid2010991

Sequence (150 aa):
MAFGISSGGLIVADMFINGSSIEESSDKFEALAKHVFQRRKYVNAPFLPKFLTGLLPLLIESFAPLPSLFYLVDIAVSYFTDGLYPSRNMEDALKRIFSPDRSMLGITNATATGTLVGLPAATVDEKPKCQIFSNYNSGVPELYLLPLGM

Radius of gyration: 21.68 Å; chains: 1; bounding box: 60×25×58 Å

Foldseek 3Di:
DDEAEDLGLQLLCLCQQVVDDSVRSVVLVVVLCVQQQDFDDLQPLPPDPNVVSVCVVVVVVVDPDDPVVVVVVLVVSQVSQVHRTPVVSVVVSSCVRNPPPDDLLNRPRCVVVVHKYWYWDWDPPPDIDIDIDINPPPPDDPPPPDPPDD

pLDDT: mean 75.91, std 14.33, range [36.56, 95.12]